Protein AF-A0AAV4BQW5-F1 (afdb_monomer)

Nearest PDB structures (foldseek):
  6ncv-assembly1_A  TM=3.798E-01  e=2.322E+00  Homo sapiens
  3ihu-assembly2_B  TM=2.051E-01  e=9.945E+00  Cupriavidus pinatubonensis JMP134

pLDDT: mean 90.18, std 13.78, range [42.16, 98.38]

Foldseek 3Di:
DDDPPDDDPPPPDQQQCLDLQQQLLVLLLQQLQWLRLVLLLVLLVPDPVNLVVLLVVQDPDDRGSPDDSVSSSSSSSVSSVVSSVVCVVPDSVVVLVSNLVSCVVSVNNQLSVVSVVCRVVSHGHDNVSRD

Sequence (131 aa):
MADEATPRPTTRREPEVLSDASLTILANGVGRQDLKGLELAMFLNIPTTTIVNCINEVTHKFLTTEGTENERASVALKCVLLWKNMTKDTKTRERVKSLEKALREIGKPDIADSFMERHQNNMELSGEMFL

Solvent-accessible surface area (backbone atoms only — not comparable to full-atom values): 7353 Å² total; per-residue (Å²): 139,81,84,80,80,73,81,76,81,85,68,83,72,76,57,37,46,73,32,72,68,16,42,45,45,50,18,43,54,39,3,47,48,55,60,43,20,58,50,33,33,51,59,63,67,49,53,68,72,58,53,52,50,41,42,59,76,70,37,99,63,83,93,52,69,89,48,58,48,65,55,35,14,51,30,14,32,51,42,52,56,47,50,53,61,76,42,67,88,50,56,68,71,56,55,53,50,45,51,36,50,20,32,37,75,66,73,32,52,69,48,25,51,52,50,49,51,28,47,76,68,61,29,60,59,58,72,76,70,65,113

InterPro domains:
  IPR011029 Death-like domain superfamily [G3DSA:1.10.533.10] (8-128)

Secondary structure (DSSP, 8-state):
-----PPP----PPPGGGSHHHHHHHHHHHHTSTTHHHHHHHHTT--HHHHHHHHHHH-SS---TTS-HHHHHHHHHHHHHHHHHHTTTS-HHHHHHHHHHHHHHTT-HHHHHHHHHHHHTT----GGGG-

Organism: NCBI:txid259542

Mean predicted aligned error: 6.17 Å

Radius of gyration: 16.93 Å; Cα contacts (8 Å, |Δi|>4): 151; chains: 1; bounding box: 28×28×68 Å

Structure (mmCIF, N/CA/C/O backbone):
data_AF-A0AAV4BQW5-F1
#
_entry.id   AF-A0AAV4BQW5-F1
#
loop_
_atom_site.group_PDB
_atom_site.id
_atom_site.type_symbol
_atom_site.label_atom_id
_atom_site.label_alt_id
_atom_site.label_comp_id
_atom_site.label_asym_id
_atom_site.label_entity_id
_atom_site.label_seq_id
_atom_site.pdbx_PDB_ins_code
_atom_site.Cartn_x
_atom_site.Cartn_y
_atom_site.Cartn_z
_atom_site.occupancy
_atom_site.B_iso_or_equiv
_atom_site.auth_seq_id
_atom_site.auth_comp_id
_atom_site.auth_asym_id
_atom_site.auth_atom_id
_atom_site.pdbx_PDB_model_num
ATOM 1 N N . MET A 1 1 ? -14.911 0.727 51.633 1.00 42.16 1 MET A N 1
ATOM 2 C CA . MET A 1 1 ? -14.511 0.035 50.393 1.00 42.16 1 MET A CA 1
ATOM 3 C C . MET A 1 1 ? -14.829 0.992 49.263 1.00 42.16 1 MET A C 1
ATOM 5 O O . MET A 1 1 ? -15.995 1.142 48.931 1.00 42.16 1 MET A O 1
ATOM 9 N N . ALA A 1 2 ? -13.836 1.776 48.846 1.00 42.88 2 ALA A N 1
ATOM 10 C CA . ALA A 1 2 ? -13.993 2.777 47.798 1.00 42.88 2 ALA A CA 1
ATOM 11 C C . ALA A 1 2 ? -13.601 2.130 46.470 1.00 42.88 2 ALA A C 1
ATOM 13 O O . ALA A 1 2 ? -12.536 1.529 46.367 1.00 42.88 2 ALA A O 1
ATOM 14 N N . ASP A 1 3 ? -14.526 2.205 45.525 1.00 47.06 3 ASP A N 1
ATOM 15 C CA . ASP A 1 3 ? -14.435 1.687 44.169 1.00 47.06 3 ASP A CA 1
ATOM 16 C C . ASP A 1 3 ? -13.415 2.534 43.389 1.00 47.06 3 ASP A C 1
ATOM 18 O O . ASP A 1 3 ? -13.650 3.710 43.096 1.00 47.06 3 ASP A O 1
ATOM 22 N N . GLU A 1 4 ? -12.230 1.975 43.140 1.00 45.84 4 GLU A N 1
ATOM 23 C CA . GLU A 1 4 ? -11.181 2.610 42.341 1.00 45.84 4 GLU A CA 1
ATOM 24 C C . GLU A 1 4 ? -11.545 2.468 40.858 1.00 45.84 4 GLU A C 1
ATOM 26 O O . GLU A 1 4 ? -11.144 1.534 40.161 1.00 45.84 4 GLU A O 1
ATOM 31 N N . ALA A 1 5 ? -12.340 3.415 40.360 1.00 53.72 5 ALA A N 1
ATOM 32 C CA . ALA A 1 5 ? -12.593 3.570 38.936 1.00 53.72 5 ALA A CA 1
ATOM 33 C C . ALA A 1 5 ? -11.291 3.978 38.225 1.00 53.72 5 ALA A C 1
ATOM 35 O O . ALA A 1 5 ? -10.959 5.158 38.109 1.00 53.72 5 ALA A O 1
ATOM 36 N N . THR A 1 6 ? -10.533 2.992 37.746 1.00 59.56 6 THR A N 1
ATOM 37 C CA . THR A 1 6 ? -9.345 3.231 36.924 1.00 59.56 6 THR A CA 1
ATOM 38 C C . THR A 1 6 ? -9.772 3.900 35.606 1.00 59.56 6 THR A C 1
ATOM 40 O O . THR A 1 6 ? -10.617 3.345 34.891 1.00 59.56 6 THR A O 1
ATOM 43 N N . PRO A 1 7 ? -9.214 5.064 35.222 1.00 50.97 7 PRO A N 1
ATOM 44 C CA . PRO A 1 7 ? -9.517 5.676 33.934 1.00 50.97 7 PRO A CA 1
ATOM 45 C C . PRO A 1 7 ? -8.967 4.780 32.819 1.00 50.97 7 PRO A C 1
ATOM 47 O O . PRO A 1 7 ? -7.763 4.535 32.751 1.00 50.97 7 PRO A O 1
ATOM 50 N N . ARG A 1 8 ? -9.827 4.277 31.924 1.00 51.72 8 ARG A N 1
ATOM 51 C CA . ARG A 1 8 ? -9.356 3.589 30.711 1.00 51.72 8 ARG A CA 1
ATOM 52 C C . ARG A 1 8 ? -8.686 4.629 29.808 1.00 51.72 8 ARG A C 1
ATOM 54 O O . ARG A 1 8 ? -9.354 5.602 29.455 1.00 51.72 8 ARG A O 1
ATOM 61 N N . PRO A 1 9 ? -7.425 4.451 29.384 1.00 45.16 9 PRO A N 1
ATOM 62 C CA . PRO A 1 9 ? -6.830 5.348 28.407 1.00 45.16 9 PRO A CA 1
ATOM 63 C C . PRO A 1 9 ? -7.548 5.151 27.065 1.00 45.16 9 PRO A C 1
ATOM 65 O O . PRO A 1 9 ? -7.417 4.120 26.411 1.00 45.16 9 PRO A O 1
ATOM 68 N N . THR A 1 10 ? -8.350 6.132 26.651 1.00 49.75 10 THR A N 1
ATOM 69 C CA . THR A 1 10 ? -9.052 6.145 25.357 1.00 49.75 10 THR A CA 1
ATOM 70 C C . THR A 1 10 ? -8.175 6.707 24.241 1.00 49.75 10 THR A C 1
ATOM 72 O O . THR A 1 10 ? -8.626 7.519 23.436 1.00 49.75 10 THR A O 1
ATOM 75 N N . THR A 1 11 ? -6.918 6.279 24.155 1.00 50.56 11 THR A N 1
ATOM 76 C CA . THR A 1 11 ? -6.136 6.438 22.929 1.00 50.56 11 THR A CA 1
ATOM 77 C C . THR A 1 11 ? -6.323 5.158 22.127 1.00 50.56 11 THR A C 1
ATOM 79 O O . THR A 1 11 ? -5.784 4.106 22.459 1.00 50.56 11 THR A O 1
ATOM 82 N N . ARG A 1 12 ? -7.169 5.203 21.090 1.00 57.69 12 ARG A N 1
ATOM 83 C CA . ARG A 1 12 ? -7.256 4.100 20.124 1.00 57.69 12 ARG A CA 1
ATOM 84 C C . ARG A 1 12 ? -5.892 3.988 19.446 1.00 57.69 12 ARG A C 1
ATOM 86 O O . ARG A 1 12 ? -5.609 4.747 18.526 1.00 57.69 12 ARG A O 1
ATOM 93 N N . ARG A 1 13 ? -5.039 3.100 19.958 1.00 74.81 13 ARG A N 1
ATOM 94 C CA . ARG A 1 13 ? -3.733 2.791 19.373 1.00 74.81 13 ARG A CA 1
ATOM 95 C C . ARG A 1 13 ? -3.967 2.349 17.927 1.00 74.81 13 ARG A C 1
ATOM 97 O O . ARG A 1 13 ? -4.867 1.546 17.672 1.00 74.81 13 ARG A O 1
ATOM 104 N N . GLU A 1 14 ? -3.232 2.937 16.985 1.00 84.06 14 GLU A N 1
ATOM 105 C CA . GLU A 1 14 ? -3.248 2.467 15.599 1.00 84.06 14 GLU A CA 1
ATOM 106 C C . GLU A 1 14 ? -2.816 0.988 15.591 1.00 84.06 14 GLU A C 1
ATOM 108 O O . GLU A 1 14 ? -1.900 0.641 16.337 1.00 84.06 14 GLU A O 1
ATOM 113 N N . PRO A 1 15 ? -3.478 0.098 14.827 1.00 91.38 15 PRO A N 1
ATOM 114 C CA . PRO A 1 15 ? -3.037 -1.285 14.723 1.00 91.38 15 PRO A CA 1
ATOM 115 C C . PRO A 1 15 ? -1.616 -1.359 14.179 1.00 91.38 15 PRO A C 1
ATOM 117 O O . PRO A 1 15 ? -1.297 -0.654 13.222 1.00 91.38 15 PRO A O 1
ATOM 120 N N . GLU A 1 16 ? -0.819 -2.284 14.705 1.00 94.88 16 GLU A N 1
ATOM 121 C CA . GLU A 1 16 ? 0.573 -2.487 14.277 1.00 94.88 16 GLU A CA 1
ATOM 122 C C . GLU A 1 16 ? 0.691 -2.745 12.764 1.00 94.88 16 GLU A C 1
ATOM 124 O O . GLU A 1 16 ? 1.592 -2.234 12.109 1.00 94.88 16 GLU A O 1
ATOM 129 N N . VAL A 1 17 ? -0.283 -3.430 12.154 1.00 96.00 17 VAL A N 1
ATOM 130 C CA . VAL A 1 17 ? -0.329 -3.659 10.695 1.00 96.00 17 VAL A CA 1
ATOM 131 C C . VAL A 1 17 ? -0.520 -2.391 9.850 1.00 96.00 17 VAL A C 1
ATOM 133 O O . VAL A 1 17 ? -0.292 -2.419 8.643 1.00 96.00 17 VAL A O 1
ATOM 136 N N . LEU A 1 18 ? -0.962 -1.286 10.459 1.00 96.50 18 LEU A N 1
ATOM 137 C CA . LEU A 1 18 ? -1.092 0.025 9.816 1.00 96.50 18 LEU A CA 1
ATOM 138 C C . LEU A 1 18 ? 0.052 0.977 10.205 1.00 96.50 18 LEU A C 1
ATOM 140 O O . LEU A 1 18 ? 0.027 2.137 9.784 1.00 96.50 18 LEU A O 1
ATOM 144 N N . SER A 1 19 ? 1.047 0.514 10.974 1.00 96.38 19 SER A N 1
ATOM 145 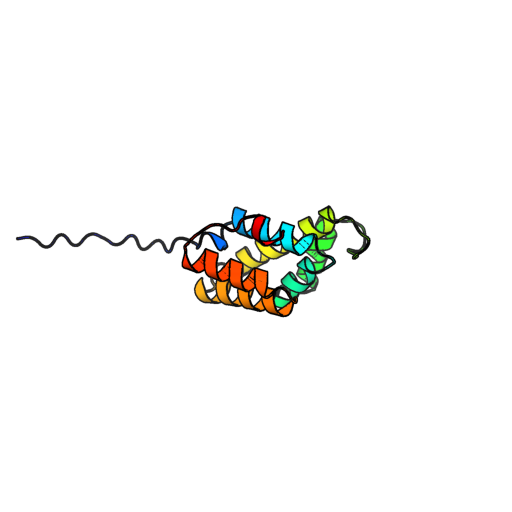C CA . SER A 1 19 ? 2.262 1.282 11.258 1.00 96.38 19 SER A CA 1
ATOM 146 C C . SER A 1 19 ? 3.008 1.608 9.959 1.00 96.38 19 SER A C 1
ATOM 148 O O . SER A 1 19 ? 2.880 0.908 8.950 1.00 96.38 19 SER A O 1
ATOM 150 N N . ASP A 1 20 ? 3.795 2.686 9.961 1.00 96.75 20 ASP A N 1
ATOM 151 C CA . ASP A 1 20 ? 4.584 3.063 8.779 1.00 96.75 20 ASP A CA 1
ATOM 152 C C . ASP A 1 20 ? 5.584 1.959 8.407 1.00 96.75 20 ASP A C 1
ATOM 154 O O . ASP A 1 20 ? 5.802 1.702 7.223 1.00 96.75 20 ASP A O 1
ATOM 158 N N . ALA A 1 21 ? 6.133 1.257 9.404 1.00 96.62 21 ALA A N 1
ATOM 159 C CA . ALA A 1 21 ? 7.016 0.112 9.204 1.00 96.62 21 ALA A CA 1
ATOM 160 C C . ALA A 1 21 ? 6.286 -1.042 8.496 1.00 96.62 21 ALA A C 1
ATOM 162 O O . ALA A 1 21 ? 6.733 -1.495 7.440 1.00 96.62 21 ALA A O 1
ATOM 163 N N . SER A 1 22 ? 5.121 -1.449 9.007 1.00 97.38 22 SER A N 1
ATOM 164 C CA . SER A 1 22 ? 4.285 -2.489 8.398 1.00 97.38 22 SER A CA 1
ATOM 165 C C . SER A 1 22 ? 3.892 -2.152 6.962 1.00 97.38 22 SER A C 1
ATOM 167 O O . SER A 1 22 ? 4.067 -2.964 6.052 1.00 97.38 22 SER A O 1
ATOM 169 N N . LEU A 1 23 ? 3.404 -0.934 6.724 1.00 97.69 23 LEU A N 1
ATOM 170 C CA . LEU A 1 23 ? 3.004 -0.500 5.387 1.00 97.69 23 LEU A CA 1
ATOM 171 C C . LEU A 1 23 ? 4.193 -0.378 4.429 1.00 97.69 23 LEU A C 1
ATOM 173 O O . LEU A 1 23 ? 4.035 -0.628 3.234 1.00 97.69 23 LEU A O 1
ATOM 177 N N . THR A 1 24 ? 5.384 -0.066 4.943 1.00 97.25 24 THR A N 1
ATOM 178 C CA . THR A 1 24 ? 6.619 -0.082 4.151 1.00 97.25 24 THR A CA 1
ATOM 179 C C . THR A 1 24 ? 6.980 -1.492 3.704 1.00 97.25 24 THR A C 1
ATOM 181 O O . THR A 1 24 ? 7.312 -1.708 2.537 1.00 97.25 24 THR A O 1
ATOM 184 N N . ILE A 1 25 ? 6.871 -2.469 4.604 1.00 97.12 25 ILE A N 1
ATOM 185 C CA . ILE A 1 25 ? 7.100 -3.884 4.293 1.00 97.12 25 ILE A CA 1
ATOM 186 C C . ILE A 1 25 ? 6.094 -4.366 3.243 1.00 97.12 25 ILE A C 1
ATOM 188 O O . ILE A 1 25 ? 6.500 -4.943 2.234 1.00 97.12 25 ILE A O 1
ATOM 192 N N . LEU A 1 26 ? 4.807 -4.054 3.429 1.00 97.19 26 LEU A N 1
ATOM 193 C CA . LEU A 1 26 ? 3.748 -4.399 2.481 1.00 97.19 26 LEU A CA 1
ATOM 194 C C . LEU A 1 26 ? 4.004 -3.811 1.092 1.00 97.19 26 LEU A C 1
ATOM 196 O O . LEU A 1 26 ? 3.956 -4.525 0.091 1.00 97.19 26 LEU A O 1
ATOM 200 N N . ALA A 1 27 ? 4.289 -2.512 1.028 1.00 96.56 27 ALA A N 1
ATOM 201 C CA . ALA A 1 27 ? 4.516 -1.822 -0.229 1.00 96.56 27 ALA A CA 1
ATOM 202 C C . ALA A 1 27 ? 5.750 -2.348 -0.969 1.00 96.56 27 ALA A C 1
ATOM 204 O O . ALA A 1 27 ? 5.702 -2.515 -2.185 1.00 96.56 27 ALA A O 1
ATOM 205 N N . ASN A 1 28 ? 6.829 -2.663 -0.250 1.00 95.81 28 ASN A N 1
ATOM 206 C CA . ASN A 1 28 ? 8.016 -3.270 -0.843 1.00 95.81 28 ASN A CA 1
ATOM 207 C C . ASN A 1 28 ? 7.736 -4.686 -1.360 1.00 95.81 28 ASN A C 1
ATOM 209 O O . ASN A 1 28 ? 8.131 -5.014 -2.476 1.00 95.81 28 ASN A O 1
ATOM 213 N N . GLY A 1 29 ? 7.045 -5.514 -0.574 1.00 94.94 29 GLY A N 1
ATOM 214 C CA . GLY A 1 29 ? 6.733 -6.892 -0.946 1.00 94.94 29 GLY A CA 1
ATOM 215 C C . GLY A 1 29 ? 5.806 -6.987 -2.159 1.00 94.94 29 GLY A C 1
ATOM 216 O O . GLY A 1 29 ? 6.083 -7.738 -3.094 1.00 94.94 29 GLY A O 1
ATOM 217 N N . VAL A 1 30 ? 4.736 -6.186 -2.187 1.00 95.69 30 VAL A N 1
ATOM 218 C CA . VAL A 1 30 ? 3.790 -6.138 -3.315 1.00 95.69 30 VAL A CA 1
ATOM 219 C C . VAL A 1 30 ? 4.382 -5.388 -4.509 1.00 95.69 30 VAL A C 1
ATOM 221 O O . VAL A 1 30 ? 4.253 -5.834 -5.644 1.00 95.69 30 VAL A O 1
ATOM 224 N N . GLY A 1 31 ? 5.038 -4.251 -4.276 1.00 93.88 31 GLY A N 1
ATOM 225 C CA . GLY A 1 31 ? 5.514 -3.356 -5.331 1.00 93.88 31 GLY A CA 1
ATOM 226 C C . GLY A 1 31 ? 6.650 -3.924 -6.178 1.0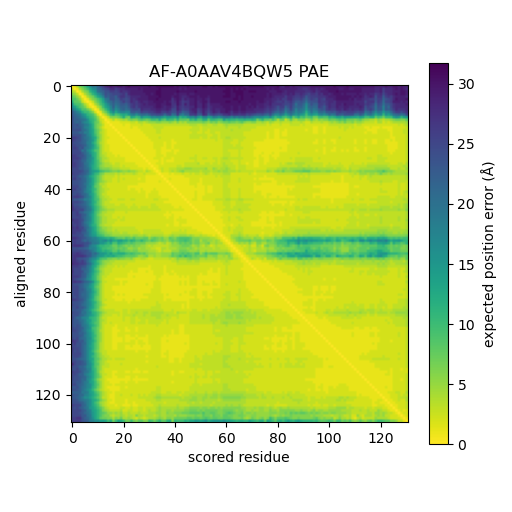0 93.88 31 GLY A C 1
ATOM 227 O O . GLY A 1 31 ? 6.831 -3.486 -7.309 1.00 93.88 31 GLY A O 1
ATOM 228 N N . ARG A 1 32 ? 7.389 -4.923 -5.685 1.00 92.81 32 ARG A N 1
ATOM 229 C CA . ARG A 1 32 ? 8.406 -5.623 -6.488 1.00 92.81 32 ARG A CA 1
ATOM 230 C C . ARG A 1 32 ? 7.800 -6.593 -7.506 1.00 92.81 32 ARG A C 1
ATOM 232 O O . ARG A 1 32 ? 8.439 -6.884 -8.512 1.00 92.81 32 ARG A O 1
ATOM 239 N N . GLN A 1 33 ? 6.561 -7.034 -7.296 1.00 91.19 33 GLN A N 1
ATOM 240 C CA . GLN A 1 33 ? 5.887 -8.031 -8.127 1.00 91.19 33 GLN A CA 1
ATOM 241 C C . GLN A 1 33 ? 5.114 -7.347 -9.260 1.00 91.19 33 GLN A C 1
ATOM 243 O O . GLN A 1 33 ? 3.986 -6.894 -9.059 1.00 91.19 33 GLN A O 1
ATOM 248 N N . ASP A 1 34 ? 5.721 -7.257 -10.446 1.00 90.50 34 ASP A N 1
ATOM 249 C CA . ASP A 1 34 ? 5.141 -6.583 -11.617 1.00 90.50 34 ASP A CA 1
ATOM 250 C C . ASP A 1 34 ? 4.555 -5.204 -11.248 1.00 90.50 34 ASP A C 1
ATOM 252 O O . ASP A 1 34 ? 5.182 -4.435 -10.521 1.00 90.50 34 ASP A O 1
ATOM 256 N N . LEU A 1 35 ? 3.343 -4.878 -11.709 1.00 93.19 35 LEU A N 1
ATOM 257 C CA . LEU A 1 35 ? 2.634 -3.634 -11.390 1.00 93.19 35 LEU A CA 1
ATOM 258 C C . LEU A 1 35 ? 1.648 -3.781 -10.219 1.00 93.19 35 LEU A C 1
ATOM 260 O O . LEU A 1 35 ? 0.773 -2.931 -10.043 1.00 93.19 35 LEU A O 1
ATOM 264 N N . LYS A 1 36 ? 1.788 -4.811 -9.374 1.00 95.06 36 LYS A N 1
ATOM 265 C CA . LYS A 1 36 ? 0.829 -5.083 -8.288 1.00 95.06 36 LYS A CA 1
ATOM 266 C C . LYS A 1 36 ? 0.721 -3.949 -7.274 1.00 95.06 36 LYS A C 1
ATOM 268 O O . LYS A 1 36 ? -0.351 -3.733 -6.718 1.00 95.06 36 LYS A O 1
ATOM 273 N N . GLY A 1 37 ? 1.788 -3.173 -7.078 1.00 95.25 37 GLY A N 1
ATOM 274 C CA . GLY A 1 37 ? 1.746 -1.959 -6.258 1.00 95.25 37 GLY A CA 1
ATOM 275 C C . GLY A 1 37 ? 0.820 -0.867 -6.815 1.00 95.25 37 GLY A C 1
ATOM 276 O O . GLY A 1 37 ? 0.144 -0.188 -6.043 1.00 95.25 37 GLY A O 1
ATOM 277 N N . LEU A 1 38 ? 0.741 -0.725 -8.144 1.00 95.25 38 LEU A N 1
ATOM 278 C CA . LEU A 1 38 ? -0.197 0.196 -8.796 1.00 95.25 38 LEU A CA 1
ATOM 279 C C . LEU A 1 38 ? -1.627 -0.333 -8.741 1.00 95.25 38 LEU A C 1
ATOM 281 O O . LEU A 1 38 ? -2.542 0.422 -8.420 1.00 95.25 38 LEU A O 1
ATOM 285 N N . GLU A 1 39 ? -1.823 -1.623 -9.025 1.00 97.00 39 GLU A N 1
ATOM 286 C CA . GLU A 1 39 ? -3.144 -2.247 -8.906 1.00 97.00 39 GLU A CA 1
ATOM 287 C C . GLU A 1 39 ? -3.685 -2.083 -7.478 1.00 97.00 39 GLU A C 1
ATOM 289 O O . GLU A 1 39 ? -4.836 -1.690 -7.293 1.00 97.00 39 GLU A O 1
ATOM 294 N N . LEU A 1 40 ? -2.830 -2.275 -6.465 1.00 97.94 40 LEU A N 1
ATOM 295 C CA . LEU A 1 40 ? -3.181 -2.060 -5.063 1.00 97.94 40 LEU A CA 1
ATOM 296 C C . LEU A 1 40 ? -3.660 -0.624 -4.831 1.00 97.94 40 LEU A C 1
ATOM 298 O O . LEU A 1 40 ? -4.722 -0.419 -4.249 1.00 97.94 40 LEU A O 1
ATOM 302 N N . ALA A 1 41 ? -2.917 0.371 -5.322 1.00 97.38 41 ALA A N 1
ATOM 303 C CA . ALA A 1 41 ? -3.294 1.779 -5.219 1.00 97.38 41 ALA A CA 1
ATOM 304 C C . ALA A 1 41 ? -4.674 2.066 -5.842 1.00 97.38 41 ALA A C 1
ATOM 306 O O . ALA A 1 41 ? -5.475 2.799 -5.258 1.00 97.38 41 ALA A O 1
ATOM 307 N N . MET A 1 42 ? -4.980 1.452 -6.989 1.00 97.25 42 MET A N 1
ATOM 308 C CA . MET A 1 42 ? -6.284 1.583 -7.646 1.00 97.25 42 MET A CA 1
ATOM 309 C C . MET A 1 42 ? -7.413 0.970 -6.808 1.00 97.25 42 MET A C 1
ATOM 311 O O . MET A 1 42 ? -8.436 1.620 -6.598 1.00 97.25 42 MET A O 1
ATOM 315 N N . PHE A 1 43 ? -7.227 -0.239 -6.268 1.00 98.19 43 PHE A N 1
ATOM 316 C CA . PHE A 1 43 ? -8.231 -0.890 -5.412 1.00 98.19 43 PHE A CA 1
ATOM 317 C C . PHE A 1 43 ? -8.399 -0.223 -4.041 1.00 98.19 43 PHE A C 1
ATOM 319 O O . PHE A 1 43 ? -9.464 -0.317 -3.429 1.00 98.19 43 PHE A O 1
ATOM 326 N N . LEU A 1 44 ? -7.386 0.512 -3.579 1.00 97.81 44 LEU A N 1
ATOM 327 C CA . LEU A 1 44 ? -7.469 1.394 -2.415 1.00 97.81 44 LEU A CA 1
ATOM 328 C C . LEU A 1 44 ? -8.194 2.720 -2.705 1.00 97.81 44 LEU A C 1
ATOM 330 O O . LEU A 1 44 ? -8.261 3.584 -1.830 1.00 97.81 44 LEU A O 1
ATOM 334 N N . ASN A 1 45 ? -8.772 2.869 -3.903 1.00 96.69 45 ASN A N 1
ATOM 335 C CA . ASN A 1 45 ? -9.485 4.057 -4.370 1.00 96.69 45 ASN A CA 1
ATOM 336 C C . ASN A 1 45 ? -8.630 5.333 -4.338 1.00 96.69 45 ASN A C 1
ATOM 338 O O . ASN A 1 45 ? -9.146 6.429 -4.106 1.00 96.69 45 ASN A O 1
ATOM 342 N N . ILE A 1 46 ? -7.321 5.214 -4.579 1.00 97.81 46 ILE A N 1
ATOM 343 C CA . ILE A 1 46 ? -6.479 6.388 -4.809 1.00 97.81 46 ILE A CA 1
ATOM 344 C C . ILE A 1 46 ? -6.800 6.928 -6.214 1.00 97.81 46 ILE A C 1
ATOM 346 O O . ILE A 1 46 ? -6.755 6.160 -7.179 1.00 97.81 46 ILE A O 1
ATOM 350 N N . PRO A 1 47 ? -7.118 8.228 -6.374 1.00 97.19 47 PRO A N 1
ATOM 351 C CA . PRO A 1 47 ? -7.421 8.797 -7.683 1.00 97.19 47 PRO A CA 1
ATOM 352 C C . PRO A 1 47 ? -6.285 8.573 -8.685 1.00 97.19 47 PRO A C 1
ATOM 354 O O . PRO A 1 47 ? -5.113 8.753 -8.358 1.00 97.19 47 PRO A O 1
ATOM 357 N N . THR A 1 48 ? -6.617 8.246 -9.936 1.00 94.94 48 THR A N 1
ATOM 358 C CA . THR A 1 48 ? -5.615 7.970 -10.980 1.00 94.94 48 THR A CA 1
ATOM 359 C C . THR A 1 48 ? -4.635 9.127 -11.173 1.00 94.94 48 THR A C 1
ATOM 361 O O . THR A 1 48 ? -3.439 8.898 -11.315 1.00 94.94 48 THR A O 1
ATOM 364 N N . THR A 1 49 ? -5.111 10.373 -11.118 1.00 96.00 49 THR A N 1
ATOM 365 C CA . THR A 1 49 ? -4.256 11.570 -11.202 1.00 96.00 49 THR A CA 1
ATOM 366 C C . THR A 1 49 ? -3.235 11.627 -10.067 1.00 96.00 49 THR A C 1
ATOM 368 O O . THR A 1 49 ? -2.077 11.973 -10.286 1.00 96.00 49 THR A O 1
ATOM 371 N N . THR A 1 50 ? -3.634 11.225 -8.863 1.00 96.81 50 THR A N 1
ATOM 372 C CA . THR A 1 50 ? -2.754 11.117 -7.700 1.00 96.81 50 THR A CA 1
ATOM 373 C C . THR A 1 50 ? -1.721 10.005 -7.876 1.00 96.81 50 THR A C 1
ATOM 375 O O . THR A 1 50 ? -0.547 10.229 -7.597 1.00 96.81 50 THR A O 1
ATOM 378 N N . ILE A 1 51 ? -2.121 8.840 -8.398 1.00 96.12 51 ILE A N 1
ATOM 379 C CA . ILE A 1 51 ? -1.194 7.737 -8.704 1.00 96.12 51 ILE A CA 1
ATOM 380 C C . ILE A 1 51 ? -0.148 8.185 -9.736 1.00 96.12 51 ILE A C 1
ATOM 382 O O . ILE A 1 51 ? 1.044 7.956 -9.543 1.00 96.12 51 ILE A O 1
ATOM 386 N N . VAL A 1 52 ? -0.569 8.879 -10.798 1.00 94.81 52 VAL A N 1
ATOM 387 C CA . VAL A 1 52 ? 0.339 9.432 -11.819 1.00 94.81 52 VAL A CA 1
ATOM 388 C C . VAL A 1 52 ? 1.332 10.423 -11.207 1.00 94.81 52 VAL A C 1
ATOM 390 O O . VAL A 1 52 ? 2.516 10.374 -11.532 1.00 94.81 52 VAL A O 1
ATOM 393 N N . ASN A 1 53 ? 0.897 11.273 -10.275 1.00 95.06 53 ASN A N 1
ATOM 394 C CA . ASN A 1 53 ? 1.810 12.167 -9.562 1.00 95.06 53 ASN A CA 1
ATOM 395 C C . ASN A 1 53 ? 2.832 11.387 -8.720 1.00 95.06 53 ASN A C 1
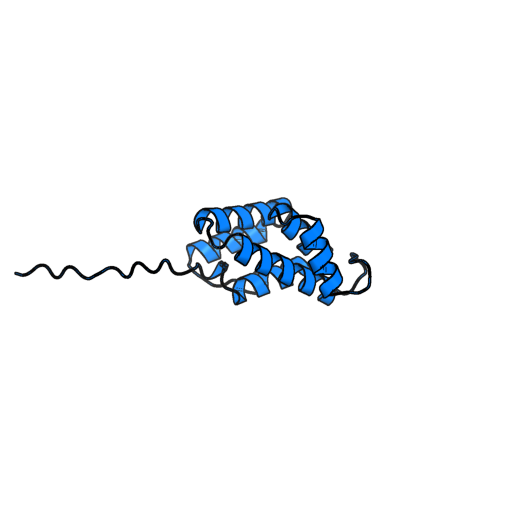ATOM 397 O O . ASN A 1 53 ? 4.018 11.698 -8.780 1.00 95.06 53 ASN A O 1
ATOM 401 N N . CYS A 1 54 ? 2.413 10.328 -8.014 1.00 95.50 54 CYS A N 1
ATOM 402 C CA . CYS A 1 54 ? 3.346 9.458 -7.290 1.00 95.50 54 CYS A CA 1
ATOM 403 C C . CYS A 1 54 ? 4.384 8.810 -8.221 1.00 95.50 54 CYS A C 1
ATOM 405 O O . CYS A 1 54 ? 5.544 8.692 -7.831 1.00 95.50 54 CYS A O 1
ATOM 407 N N . ILE A 1 55 ? 3.993 8.416 -9.440 1.00 95.06 55 ILE A N 1
ATOM 408 C CA . ILE A 1 55 ? 4.916 7.880 -10.454 1.00 95.06 55 ILE A CA 1
ATOM 409 C C . ILE A 1 55 ? 5.936 8.946 -10.867 1.00 95.06 55 ILE A C 1
ATOM 411 O O . ILE A 1 55 ? 7.139 8.694 -10.802 1.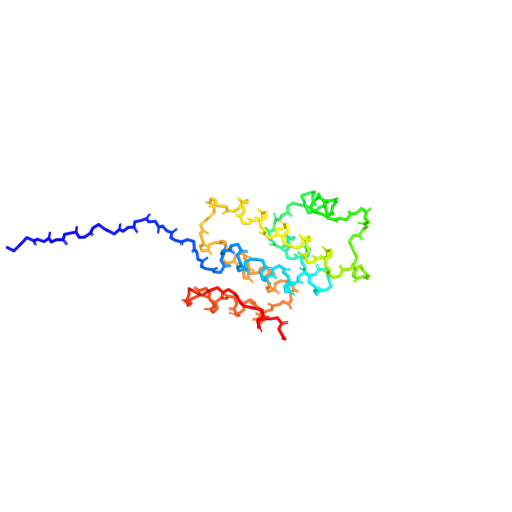00 95.06 55 ILE A O 1
ATOM 415 N N . ASN A 1 56 ? 5.466 10.144 -11.223 1.00 94.19 56 ASN A N 1
ATOM 416 C CA . ASN A 1 56 ? 6.312 11.245 -11.697 1.00 94.19 56 ASN A CA 1
ATOM 417 C C . ASN A 1 56 ? 7.307 11.750 -10.636 1.00 94.19 56 ASN A C 1
ATOM 419 O O . ASN A 1 56 ? 8.348 12.305 -10.979 1.00 94.19 56 ASN A O 1
ATOM 423 N N . GLU A 1 57 ? 6.997 11.571 -9.350 1.00 93.81 57 GLU A N 1
ATOM 424 C CA . GLU A 1 57 ? 7.904 11.891 -8.242 1.00 93.81 57 GLU A CA 1
ATOM 425 C C . GLU A 1 57 ? 9.031 10.864 -8.052 1.00 93.81 57 GLU A C 1
ATOM 427 O O . GLU A 1 57 ? 10.026 11.172 -7.399 1.00 93.81 57 GLU A O 1
ATOM 432 N N . VAL A 1 58 ? 8.867 9.640 -8.558 1.00 92.81 58 V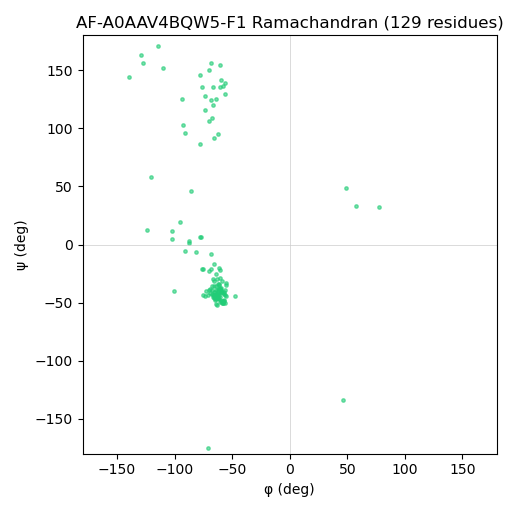AL A N 1
ATOM 433 C CA . VAL A 1 58 ? 9.850 8.553 -8.404 1.00 92.81 58 VAL A CA 1
ATOM 434 C C . VAL A 1 58 ? 10.692 8.391 -9.658 1.00 92.81 58 VAL A C 1
ATOM 436 O O . VAL A 1 58 ? 11.893 8.151 -9.564 1.00 92.81 58 VAL A O 1
ATOM 439 N N . THR A 1 59 ? 10.074 8.504 -10.831 1.00 88.69 59 THR A N 1
ATOM 440 C CA . THR A 1 59 ? 10.743 8.262 -12.103 1.00 88.69 59 THR A CA 1
ATOM 441 C C . THR A 1 59 ? 10.315 9.276 -13.155 1.00 88.69 59 THR A C 1
ATOM 443 O O . THR A 1 59 ? 9.167 9.709 -13.218 1.00 88.69 59 THR A O 1
ATOM 446 N N . HIS A 1 60 ? 11.266 9.652 -14.009 1.00 82.31 60 HIS A N 1
ATOM 447 C CA . HIS A 1 60 ? 11.027 10.509 -15.173 1.00 82.31 60 HIS A CA 1
ATOM 448 C C . HIS A 1 60 ? 10.617 9.702 -16.419 1.00 82.31 60 HIS A C 1
ATOM 450 O O . HIS A 1 60 ? 10.476 10.267 -17.504 1.00 82.31 60 HIS A O 1
ATOM 456 N N . LYS A 1 61 ? 10.471 8.377 -16.284 1.00 79.19 61 LYS A N 1
ATOM 457 C CA . LYS A 1 61 ? 10.044 7.446 -17.336 1.00 79.19 61 LYS A CA 1
ATOM 458 C C . LYS A 1 61 ? 8.683 6.837 -16.988 1.00 79.19 61 LYS A C 1
ATOM 460 O O . LYS A 1 61 ? 8.181 6.990 -15.881 1.00 79.19 61 LYS A O 1
ATOM 465 N N . PHE A 1 62 ? 8.083 6.116 -17.932 1.00 80.00 62 PHE A N 1
ATOM 466 C CA . PHE A 1 62 ? 6.877 5.337 -17.652 1.00 80.00 62 PHE A CA 1
ATOM 467 C C . PHE A 1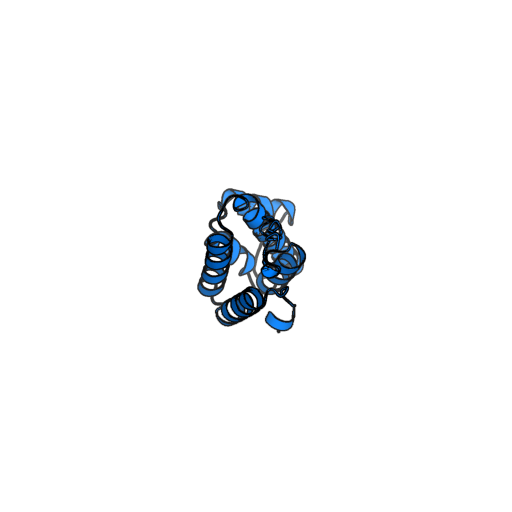 62 ? 7.184 4.188 -16.686 1.00 80.00 62 PHE A C 1
ATOM 469 O O . PHE A 1 62 ? 8.169 3.469 -16.873 1.00 80.00 62 PHE A O 1
ATOM 476 N N . LEU A 1 63 ? 6.317 3.982 -15.690 1.00 85.69 63 LEU A N 1
ATOM 477 C CA . LEU A 1 63 ? 6.392 2.802 -14.833 1.00 85.69 63 LEU A CA 1
ATOM 478 C C . LEU A 1 63 ? 5.895 1.585 -15.620 1.00 85.69 63 LEU A C 1
ATOM 480 O O . LEU A 1 63 ? 4.734 1.530 -16.021 1.00 85.69 63 LEU A O 1
ATOM 484 N N . THR A 1 64 ? 6.779 0.621 -15.852 1.00 87.75 64 THR A N 1
ATOM 485 C CA . THR A 1 64 ? 6.492 -0.600 -16.617 1.00 87.75 64 THR A CA 1
ATOM 486 C C . THR A 1 64 ? 6.932 -1.835 -15.837 1.00 87.75 64 THR A C 1
ATOM 488 O O . THR A 1 64 ? 7.714 -1.739 -14.887 1.00 87.75 64 THR A O 1
ATOM 491 N N . THR A 1 65 ? 6.438 -3.008 -16.237 1.00 84.69 65 THR A N 1
ATOM 492 C CA . THR A 1 65 ? 6.864 -4.306 -15.686 1.00 84.69 65 THR A CA 1
ATOM 493 C C . THR A 1 65 ? 8.351 -4.576 -15.927 1.00 84.69 65 THR A C 1
ATOM 495 O O . THR A 1 65 ? 9.015 -5.133 -15.061 1.00 84.69 65 THR A O 1
ATOM 498 N N . GLU A 1 66 ? 8.895 -4.111 -17.054 1.00 79.56 66 GLU A N 1
ATOM 499 C CA . GLU A 1 66 ? 10.315 -4.241 -17.420 1.00 79.56 66 GLU A CA 1
ATOM 500 C C . GLU A 1 66 ? 11.224 -3.185 -16.759 1.00 79.56 66 GLU A C 1
ATOM 502 O O . GLU A 1 66 ? 12.446 -3.238 -16.892 1.00 79.56 66 GLU A O 1
ATOM 507 N N . GLY A 1 67 ? 10.641 -2.209 -16.050 1.00 80.38 67 GLY A N 1
ATOM 508 C CA . GLY A 1 67 ? 11.372 -1.187 -15.298 1.00 80.38 67 GLY A CA 1
ATOM 509 C C . GLY A 1 67 ? 12.071 -1.733 -14.049 1.00 80.38 67 GLY A C 1
ATOM 510 O O . GLY A 1 67 ? 12.059 -2.934 -13.770 1.00 80.38 67 GLY A O 1
ATOM 511 N N . THR A 1 68 ? 12.673 -0.849 -13.246 1.00 89.31 68 THR A N 1
ATOM 512 C CA . THR A 1 68 ? 13.382 -1.299 -12.040 1.00 89.31 68 THR A CA 1
ATOM 513 C C . THR A 1 68 ? 12.403 -1.672 -10.925 1.00 89.31 68 THR A C 1
ATOM 515 O O . THR A 1 68 ? 11.462 -0.934 -10.625 1.00 89.31 68 THR A O 1
ATOM 518 N N . GLU A 1 69 ? 12.643 -2.802 -10.253 1.00 92.31 69 GLU A N 1
ATOM 519 C CA . GLU A 1 69 ? 11.810 -3.222 -9.114 1.00 92.31 69 GLU A CA 1
ATOM 520 C C . GLU A 1 69 ? 11.807 -2.173 -7.993 1.00 92.31 69 GLU A C 1
ATOM 522 O O . GLU A 1 69 ? 10.805 -1.991 -7.303 1.00 92.31 69 GLU A O 1
ATOM 527 N N . ASN A 1 70 ? 12.917 -1.443 -7.844 1.00 92.19 70 ASN A N 1
ATOM 528 C CA . ASN A 1 70 ? 13.060 -0.366 -6.869 1.00 92.19 70 ASN A CA 1
ATOM 529 C C . ASN A 1 70 ? 12.143 0.824 -7.170 1.00 92.19 70 ASN A C 1
ATOM 531 O O . ASN A 1 70 ? 11.546 1.364 -6.238 1.00 92.19 70 ASN A O 1
ATOM 535 N N . GLU A 1 71 ? 11.992 1.232 -8.435 1.00 93.75 71 GLU A N 1
ATOM 536 C CA . GLU A 1 71 ? 11.029 2.277 -8.808 1.00 93.75 71 GLU A CA 1
ATOM 537 C C . GLU A 1 71 ? 9.601 1.811 -8.510 1.00 93.75 71 GLU A C 1
ATOM 539 O O . GLU A 1 71 ? 8.840 2.542 -7.878 1.00 93.75 71 GLU A O 1
ATOM 544 N N . ARG A 1 72 ? 9.247 0.570 -8.875 1.00 95.31 72 ARG A N 1
ATOM 545 C CA . ARG A 1 72 ? 7.902 0.025 -8.622 1.00 95.31 72 ARG A CA 1
ATOM 546 C C . ARG A 1 72 ? 7.579 -0.066 -7.130 1.00 95.31 72 ARG A C 1
ATOM 548 O O . ARG A 1 72 ? 6.507 0.369 -6.708 1.00 95.31 72 ARG A O 1
ATOM 555 N N . ALA A 1 73 ? 8.527 -0.537 -6.322 1.00 95.31 73 ALA A N 1
ATOM 556 C CA . ALA A 1 73 ? 8.411 -0.562 -4.866 1.00 95.31 73 ALA A CA 1
ATOM 557 C C . ALA A 1 73 ? 8.290 0.848 -4.267 1.00 95.31 73 ALA A C 1
ATOM 559 O O . ALA A 1 73 ? 7.452 1.081 -3.398 1.00 95.31 73 ALA A O 1
ATOM 560 N N . SER A 1 74 ? 9.068 1.812 -4.766 1.00 95.88 74 SER A N 1
ATOM 561 C CA . SER A 1 74 ? 9.033 3.199 -4.283 1.00 95.88 74 SER A CA 1
ATOM 562 C C . SER A 1 74 ? 7.710 3.896 -4.613 1.00 95.88 74 SER A C 1
ATOM 564 O O . SER A 1 74 ? 7.167 4.618 -3.773 1.00 95.88 74 SER A O 1
ATOM 566 N N . VAL A 1 75 ? 7.152 3.654 -5.805 1.00 96.31 75 VAL A N 1
ATOM 567 C CA . VAL A 1 75 ? 5.813 4.143 -6.169 1.00 96.31 75 VAL A CA 1
ATOM 568 C C . VAL A 1 75 ? 4.751 3.502 -5.278 1.00 96.31 75 VAL A C 1
ATOM 570 O O . VAL A 1 75 ? 3.927 4.219 -4.712 1.00 96.31 75 VAL A O 1
ATOM 573 N N . ALA A 1 76 ? 4.798 2.178 -5.091 1.00 97.50 76 ALA A N 1
ATOM 574 C CA . ALA A 1 76 ? 3.875 1.472 -4.204 1.00 97.50 76 ALA A CA 1
ATOM 575 C C . ALA A 1 76 ? 3.920 2.043 -2.778 1.00 97.50 76 ALA A C 1
ATOM 577 O O . ALA A 1 76 ? 2.875 2.301 -2.185 1.00 97.50 76 ALA A O 1
ATOM 578 N N . LEU A 1 77 ? 5.121 2.315 -2.256 1.00 97.50 77 LEU A N 1
ATOM 579 C CA . LEU A 1 77 ? 5.320 2.897 -0.929 1.00 97.50 77 LEU A CA 1
ATOM 580 C C .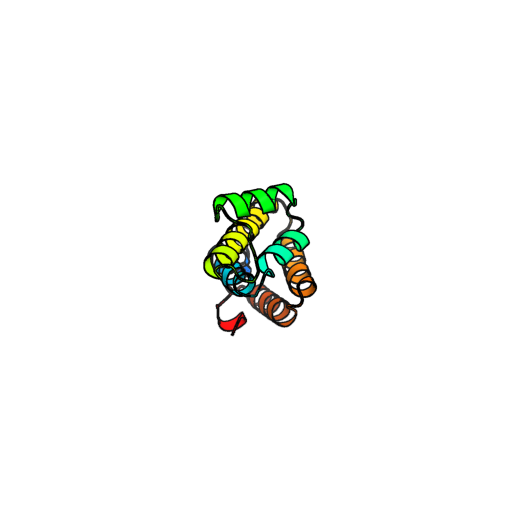 LEU A 1 77 ? 4.665 4.269 -0.808 1.00 97.50 77 LEU A C 1
ATOM 582 O O . LEU A 1 77 ? 3.898 4.503 0.129 1.00 97.50 77 LEU A O 1
ATOM 586 N N . LYS A 1 78 ? 4.911 5.159 -1.777 1.00 97.25 78 LYS A N 1
ATOM 587 C CA . LYS A 1 78 ? 4.262 6.475 -1.819 1.00 97.25 78 LYS A CA 1
ATOM 588 C C . LYS A 1 78 ? 2.743 6.347 -1.832 1.00 97.25 78 LYS A C 1
ATOM 590 O O . LYS A 1 78 ? 2.081 7.009 -1.037 1.00 97.25 78 LYS A O 1
ATOM 595 N N . CYS A 1 79 ? 2.192 5.485 -2.683 1.00 97.88 79 CYS A N 1
ATOM 596 C CA . CYS A 1 79 ? 0.750 5.286 -2.773 1.00 97.88 79 CYS A CA 1
ATOM 597 C C . CYS A 1 79 ? 0.154 4.741 -1.465 1.00 97.88 79 CYS A C 1
ATOM 599 O O . CYS A 1 79 ? -0.848 5.268 -0.988 1.00 97.88 79 CYS A O 1
ATOM 601 N N . VAL A 1 80 ? 0.770 3.731 -0.848 1.00 98.00 80 VAL A N 1
ATOM 602 C CA . VAL A 1 80 ? 0.254 3.114 0.386 1.00 98.00 80 VAL A CA 1
ATOM 603 C C . VAL A 1 80 ? 0.302 4.091 1.568 1.00 98.00 80 VAL A C 1
ATOM 605 O O . VAL A 1 80 ? -0.683 4.213 2.302 1.00 98.00 80 VAL A O 1
ATOM 608 N N . LEU A 1 81 ? 1.397 4.839 1.741 1.00 97.62 81 LEU A N 1
ATOM 609 C CA . LEU A 1 81 ? 1.491 5.854 2.799 1.00 97.62 81 LEU A CA 1
ATOM 610 C C . LEU A 1 81 ? 0.532 7.025 2.553 1.00 97.62 81 LEU A C 1
ATOM 612 O O . LEU A 1 81 ? -0.081 7.546 3.488 1.00 97.62 81 LEU A O 1
ATOM 616 N N . LEU A 1 82 ? 0.336 7.409 1.290 1.00 97.31 82 LEU A N 1
ATOM 617 C CA . LEU A 1 82 ? -0.657 8.410 0.929 1.00 97.31 82 LEU A CA 1
ATOM 618 C C . LEU A 1 82 ? -2.077 7.940 1.257 1.00 97.31 82 LEU A C 1
ATOM 620 O O . LEU A 1 82 ? -2.830 8.688 1.877 1.00 97.31 82 LEU A O 1
ATOM 624 N N . TRP A 1 83 ? -2.431 6.699 0.922 1.00 98.06 83 TRP A N 1
ATOM 625 C CA . TRP A 1 83 ? -3.717 6.113 1.300 1.00 98.06 83 TRP A CA 1
ATOM 626 C 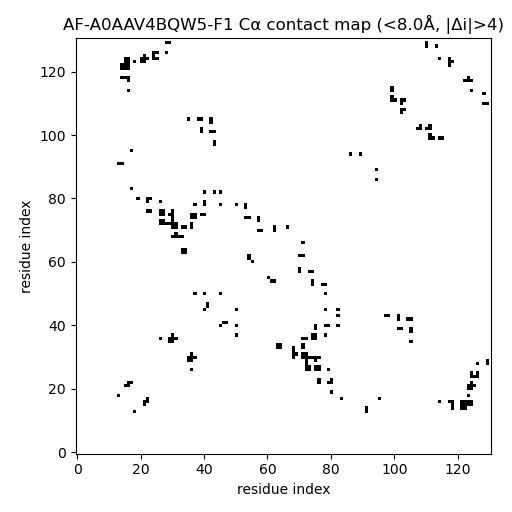C . TRP A 1 83 ? -3.922 6.102 2.819 1.00 98.06 83 TRP A C 1
ATOM 628 O O . TRP A 1 83 ? -5.004 6.461 3.296 1.00 98.06 83 TRP A O 1
ATOM 638 N N . LYS A 1 84 ? -2.886 5.763 3.601 1.00 96.88 84 LYS A N 1
ATOM 639 C CA . LYS A 1 84 ? -2.943 5.850 5.069 1.00 96.88 84 LYS A CA 1
ATOM 640 C C . LYS A 1 84 ? -3.326 7.261 5.525 1.00 96.88 84 LYS A C 1
ATOM 642 O O . LYS A 1 84 ? -4.215 7.400 6.363 1.00 96.88 84 LYS A O 1
ATOM 647 N N . ASN A 1 85 ? -2.728 8.290 4.930 1.00 96.81 85 ASN A N 1
ATOM 648 C CA . ASN A 1 85 ? -3.033 9.685 5.250 1.00 96.81 85 ASN A CA 1
ATOM 649 C C . ASN A 1 85 ? -4.435 10.114 4.789 1.00 96.81 85 ASN A C 1
ATOM 651 O O . ASN A 1 85 ? -5.147 10.777 5.543 1.00 96.81 85 ASN A O 1
ATOM 655 N N . MET A 1 86 ? -4.858 9.710 3.588 1.00 96.06 86 MET A N 1
ATOM 656 C CA . MET A 1 86 ? -6.195 9.995 3.047 1.00 96.06 86 MET A CA 1
ATOM 657 C C . MET A 1 86 ? -7.313 9.364 3.884 1.00 96.06 86 MET A C 1
ATOM 659 O O . MET A 1 86 ? -8.415 9.898 3.953 1.00 96.06 86 MET A O 1
ATOM 663 N N . THR A 1 87 ? -7.026 8.236 4.536 1.00 96.38 87 THR A N 1
ATOM 664 C CA . THR A 1 87 ? -7.995 7.475 5.332 1.00 96.38 87 THR A CA 1
ATOM 665 C C . THR A 1 87 ? -7.855 7.686 6.838 1.00 96.38 87 THR A C 1
ATOM 667 O O . THR A 1 87 ? -8.492 6.969 7.605 1.00 96.38 87 THR A O 1
ATOM 670 N N . LYS A 1 88 ? -7.073 8.672 7.297 1.00 94.31 88 LYS A N 1
ATOM 671 C CA . LYS A 1 88 ? -6.818 8.903 8.733 1.00 94.31 88 LYS A CA 1
ATOM 672 C C . LYS A 1 88 ? -8.095 9.085 9.572 1.00 94.31 88 LYS A C 1
ATOM 674 O O . LYS A 1 88 ? -8.143 8.635 10.712 1.00 94.31 88 LYS A O 1
ATOM 679 N N . ASP A 1 89 ? -9.130 9.683 8.981 1.00 94.00 89 ASP A N 1
ATOM 680 C CA . ASP A 1 89 ? -10.421 9.954 9.631 1.00 94.00 89 ASP A CA 1
ATOM 681 C C . ASP A 1 89 ? -11.430 8.799 9.443 1.00 94.00 89 ASP A C 1
ATOM 683 O O . ASP A 1 89 ? -12.518 8.794 10.019 1.00 94.00 89 ASP A O 1
ATOM 687 N N . THR A 1 90 ? -11.068 7.785 8.649 1.00 95.25 90 THR A N 1
ATOM 688 C CA . THR A 1 90 ? -11.859 6.564 8.450 1.00 95.25 90 THR A CA 1
ATOM 689 C C . THR A 1 90 ? -11.680 5.625 9.639 1.00 95.25 90 THR A C 1
ATOM 691 O O . THR A 1 90 ? -10.597 5.519 10.222 1.00 95.25 90 THR A O 1
ATOM 694 N N . LYS A 1 91 ? -12.729 4.879 10.005 1.00 94.94 91 LYS A N 1
ATOM 695 C CA . LYS A 1 91 ? -12.631 3.931 11.121 1.00 94.94 91 LYS A CA 1
ATOM 696 C C . LYS A 1 91 ? -11.556 2.889 10.827 1.00 94.94 91 LYS A C 1
ATOM 698 O O . LYS A 1 91 ? -11.545 2.275 9.766 1.00 94.94 91 LYS A O 1
ATOM 703 N N . THR A 1 92 ? -10.725 2.590 11.820 1.00 94.06 92 THR A N 1
ATOM 704 C CA . THR A 1 92 ? -9.657 1.582 11.730 1.00 94.06 92 THR A CA 1
ATOM 705 C C . THR A 1 92 ? -10.123 0.256 11.123 1.00 94.06 92 THR A C 1
ATOM 707 O O . THR A 1 92 ? -9.473 -0.276 10.231 1.00 94.06 92 THR A O 1
ATOM 710 N N . ARG A 1 93 ? -11.289 -0.253 11.546 1.00 94.38 93 ARG A N 1
ATOM 711 C CA . ARG A 1 93 ? -11.871 -1.496 11.011 1.00 94.38 93 ARG A CA 1
ATOM 712 C C . ARG A 1 93 ? -12.162 -1.414 9.509 1.00 94.38 93 ARG A C 1
ATOM 714 O O . ARG A 1 93 ? -12.013 -2.408 8.811 1.00 94.38 93 ARG A O 1
ATOM 721 N N . GLU A 1 94 ? -12.605 -0.258 9.026 1.00 96.19 94 GLU A N 1
ATOM 722 C CA . GLU A 1 94 ? -12.880 -0.025 7.605 1.00 96.19 94 GLU A CA 1
ATOM 723 C C . GLU A 1 94 ? -11.567 0.078 6.814 1.00 96.19 94 GLU A C 1
ATOM 725 O O . GLU A 1 94 ? -11.464 -0.535 5.756 1.00 96.19 94 GLU A O 1
ATOM 730 N N . ARG A 1 95 ? -10.532 0.734 7.368 1.00 97.06 95 ARG A N 1
ATOM 731 C CA . ARG A 1 95 ? -9.179 0.792 6.773 1.00 97.06 95 ARG A CA 1
ATOM 732 C C . ARG A 1 95 ? -8.582 -0.606 6.586 1.00 97.06 95 ARG A C 1
ATOM 734 O O . ARG A 1 95 ? -8.165 -0.950 5.486 1.00 97.06 95 ARG A O 1
ATOM 741 N N . VAL A 1 96 ? -8.609 -1.428 7.639 1.00 97.44 96 VAL A N 1
ATOM 742 C CA . VAL A 1 96 ? -8.123 -2.821 7.608 1.00 97.44 96 VAL A CA 1
ATOM 743 C C . VAL A 1 96 ? -8.879 -3.643 6.564 1.00 97.44 96 VAL A C 1
ATOM 745 O O . VAL A 1 96 ? -8.251 -4.283 5.728 1.00 97.44 96 VAL A O 1
ATOM 748 N N . LYS A 1 97 ? -10.218 -3.585 6.559 1.00 97.69 97 LYS A N 1
ATOM 749 C CA . LYS A 1 97 ? -11.041 -4.300 5.568 1.00 97.69 97 LYS A CA 1
ATOM 750 C C . LYS A 1 97 ? -10.782 -3.843 4.135 1.00 97.69 97 LYS A C 1
ATOM 752 O O . LYS A 1 97 ? -10.802 -4.657 3.224 1.00 97.69 97 LYS A O 1
ATOM 757 N N . SER A 1 98 ? -10.566 -2.546 3.920 1.00 97.75 98 SER A N 1
ATOM 758 C CA . SER A 1 98 ? -10.271 -2.022 2.586 1.00 97.75 98 SER A CA 1
ATOM 759 C C . SER A 1 98 ? -8.939 -2.549 2.062 1.00 97.75 98 SER A C 1
ATOM 761 O O . SER A 1 98 ? -8.855 -2.879 0.883 1.00 97.75 98 SER A O 1
ATOM 763 N N . LEU A 1 99 ? -7.918 -2.634 2.920 1.00 98.00 99 LEU A N 1
ATOM 764 C CA . LEU A 1 99 ? -6.606 -3.148 2.540 1.00 98.00 99 LEU A CA 1
ATOM 765 C C . LEU A 1 99 ? -6.636 -4.662 2.307 1.00 98.00 99 LEU A C 1
ATOM 767 O O . LEU A 1 99 ? -6.130 -5.125 1.292 1.00 98.00 99 LEU A O 1
ATOM 771 N N . GLU A 1 100 ? -7.302 -5.414 3.185 1.00 98.38 100 GLU A N 1
ATOM 772 C CA . GLU A 1 100 ? -7.534 -6.853 3.012 1.00 98.38 100 GLU A CA 1
ATOM 773 C C . GLU A 1 100 ? -8.250 -7.156 1.694 1.00 98.38 100 GLU A C 1
ATOM 775 O O . GLU A 1 100 ? -7.757 -7.953 0.895 1.00 98.38 100 GLU A O 1
ATOM 780 N N . LYS A 1 101 ? -9.356 -6.457 1.417 1.00 98.38 101 LYS A N 1
ATOM 781 C CA . LYS A 1 101 ? -10.066 -6.595 0.147 1.00 98.38 101 LYS A CA 1
ATOM 782 C C . LYS A 1 101 ? -9.150 -6.275 -1.033 1.00 98.38 101 LYS A C 1
ATOM 784 O O . LYS A 1 101 ? -9.068 -7.073 -1.957 1.00 98.38 101 LYS A O 1
ATOM 789 N N . ALA A 1 102 ? -8.446 -5.144 -1.003 1.00 98.31 102 ALA A N 1
ATOM 790 C CA . ALA A 1 102 ? -7.578 -4.739 -2.105 1.00 98.31 102 ALA A CA 1
ATOM 791 C C . ALA A 1 102 ? -6.471 -5.772 -2.385 1.00 98.31 102 ALA A C 1
ATOM 793 O O . ALA A 1 102 ? -6.206 -6.068 -3.546 1.00 98.31 102 ALA A O 1
ATOM 794 N N . LEU A 1 103 ? -5.885 -6.383 -1.347 1.00 98.19 103 LEU A N 1
ATOM 795 C CA . LEU A 1 103 ? -4.907 -7.466 -1.497 1.00 98.19 103 LEU A CA 1
ATOM 796 C C . LEU A 1 103 ? -5.501 -8.699 -2.192 1.00 98.19 103 LEU A C 1
ATOM 798 O O . LEU A 1 103 ? -4.857 -9.291 -3.058 1.00 98.19 103 LEU A O 1
ATOM 802 N N . ARG A 1 104 ? -6.747 -9.070 -1.878 1.00 98.31 104 ARG A N 1
ATOM 803 C CA . ARG A 1 104 ? -7.422 -10.169 -2.586 1.00 98.31 104 ARG A CA 1
ATOM 804 C C . ARG A 1 104 ? -7.679 -9.836 -4.052 1.00 98.31 104 ARG A C 1
ATOM 806 O O . ARG A 1 104 ? -7.407 -10.670 -4.909 1.00 98.31 104 ARG A O 1
ATOM 813 N N . GLU A 1 105 ? -8.156 -8.627 -4.336 1.00 98.19 105 GLU A N 1
ATOM 814 C CA . GLU A 1 105 ? -8.520 -8.195 -5.694 1.00 98.19 105 GLU A CA 1
ATOM 815 C C . GLU A 1 105 ? -7.306 -8.116 -6.636 1.00 98.19 105 GLU A C 1
ATOM 817 O O . GLU A 1 105 ? -7.420 -8.429 -7.818 1.00 98.19 105 GLU A O 1
ATOM 822 N N . ILE A 1 106 ? -6.111 -7.804 -6.119 1.00 97.19 106 ILE A N 1
ATOM 823 C CA . ILE A 1 106 ? -4.868 -7.870 -6.912 1.00 97.19 106 ILE A CA 1
ATOM 824 C C . ILE A 1 106 ? -4.330 -9.301 -7.091 1.00 97.19 106 ILE A C 1
ATOM 826 O O . ILE A 1 106 ? -3.230 -9.491 -7.619 1.00 97.19 106 ILE A O 1
ATOM 830 N N . GLY A 1 107 ? -5.070 -10.322 -6.651 1.00 95.94 107 GLY A N 1
ATOM 831 C CA . GLY A 1 107 ? -4.669 -11.725 -6.743 1.00 95.94 107 GLY A CA 1
ATOM 832 C C . GLY A 1 107 ? -3.637 -12.138 -5.693 1.00 95.94 107 GLY A C 1
ATOM 833 O O . GLY A 1 107 ? -2.789 -12.982 -5.979 1.00 95.94 107 GLY A O 1
ATOM 834 N N . LYS A 1 108 ? -3.672 -11.540 -4.493 1.00 96.25 108 LYS A N 1
ATOM 835 C CA . LYS A 1 108 ? -2.800 -11.889 -3.355 1.00 96.25 108 LYS A CA 1
ATOM 836 C C . LYS A 1 108 ? -3.602 -12.341 -2.117 1.00 96.25 108 LYS A C 1
ATOM 838 O O . LYS A 1 108 ? -3.472 -11.730 -1.054 1.00 96.25 108 LYS A O 1
ATOM 843 N N . PRO A 1 109 ? -4.431 -13.401 -2.221 1.00 97.00 109 PRO A N 1
ATOM 844 C CA . PRO A 1 109 ? -5.238 -13.884 -1.099 1.00 97.00 109 PRO A CA 1
ATOM 845 C C . PRO A 1 109 ? -4.392 -14.360 0.092 1.00 97.00 109 PRO A C 1
ATOM 847 O O . PRO A 1 109 ? -4.732 -14.020 1.218 1.00 97.00 109 PRO A O 1
ATOM 850 N N . ASP A 1 110 ? -3.258 -15.025 -0.142 1.00 96.00 110 ASP A N 1
ATOM 851 C CA . ASP A 1 110 ? -2.390 -15.535 0.935 1.00 96.00 110 ASP A CA 1
ATOM 852 C C . ASP A 1 110 ? -1.763 -14.401 1.767 1.00 96.00 110 ASP A C 1
ATOM 854 O O . ASP A 1 110 ? -1.640 -14.478 2.993 1.00 96.00 110 ASP A O 1
ATOM 858 N N . ILE A 1 111 ? -1.422 -13.290 1.102 1.00 96.69 111 ILE A N 1
ATOM 859 C CA . ILE A 1 111 ? -0.927 -12.071 1.756 1.00 96.69 111 ILE A CA 1
ATOM 860 C C . ILE A 1 111 ? -2.061 -11.405 2.540 1.00 96.69 111 ILE A C 1
ATOM 862 O O . ILE A 1 111 ? -1.832 -10.906 3.640 1.00 96.69 111 ILE A O 1
ATOM 866 N N . ALA A 1 112 ? -3.285 -11.404 2.000 1.00 97.69 112 ALA A N 1
ATOM 867 C CA . ALA A 1 112 ? -4.461 -10.876 2.685 1.00 97.69 112 ALA A CA 1
ATOM 868 C C . ALA A 1 112 ? -4.787 -11.672 3.962 1.00 97.69 112 ALA A C 1
ATOM 870 O O . ALA A 1 112 ? -5.067 -11.074 5.002 1.00 97.69 112 ALA A O 1
ATOM 871 N N . ASP A 1 113 ? -4.696 -13.002 3.904 1.00 97.44 113 ASP A N 1
ATOM 872 C CA . ASP A 1 113 ? -4.903 -13.886 5.053 1.00 97.44 113 ASP A CA 1
ATOM 873 C C . ASP A 1 113 ? -3.826 -13.647 6.120 1.00 97.44 113 ASP A C 1
ATOM 875 O O . ASP A 1 113 ? -4.152 -13.373 7.278 1.00 97.44 113 ASP A O 1
ATOM 879 N N . SER A 1 114 ? -2.555 -13.608 5.706 1.00 96.94 114 SER A N 1
ATOM 880 C CA . SER A 1 114 ? -1.425 -13.291 6.589 1.00 96.94 114 SER A CA 1
ATOM 881 C C . SER A 1 114 ? -1.562 -11.894 7.222 1.00 96.94 114 SER A C 1
ATOM 883 O O . SER A 1 114 ? -1.293 -11.707 8.408 1.00 96.94 114 SER A O 1
ATOM 885 N N . PHE A 1 115 ? -2.015 -10.888 6.463 1.00 97.50 115 PHE A N 1
ATOM 886 C CA . PHE A 1 115 ? -2.270 -9.531 6.965 1.00 97.50 115 PHE A CA 1
ATOM 887 C C . PHE A 1 115 ? -3.351 -9.526 8.053 1.00 97.50 115 PHE A C 1
ATOM 889 O O . PHE A 1 115 ? -3.198 -8.869 9.088 1.00 97.50 115 PHE A O 1
ATOM 896 N N . MET A 1 116 ? -4.435 -10.276 7.846 1.00 97.88 116 MET A N 1
ATOM 897 C CA . MET A 1 116 ? -5.518 -10.383 8.821 1.00 97.88 116 MET A CA 1
ATOM 898 C C . MET A 1 116 ? -5.104 -11.141 10.076 1.00 97.88 116 MET A C 1
ATOM 900 O O . MET A 1 116 ? -5.483 -10.728 11.171 1.00 97.88 116 MET A O 1
ATOM 904 N N . GLU A 1 117 ? -4.308 -12.198 9.941 1.00 96.75 117 GLU A N 1
ATOM 905 C CA . GLU A 1 117 ? -3.731 -12.906 11.081 1.00 96.75 117 GLU A CA 1
ATOM 906 C C . GLU A 1 117 ? -2.861 -11.962 11.924 1.00 96.75 117 GLU A C 1
ATOM 908 O O . GLU A 1 117 ? -3.059 -11.843 13.135 1.00 96.75 117 GLU A O 1
ATOM 913 N N . ARG A 1 118 ? -1.953 -11.206 11.293 1.00 96.38 118 ARG A N 1
ATOM 914 C CA . ARG A 1 118 ? -1.123 -10.208 11.991 1.00 96.38 118 ARG A CA 1
ATOM 915 C C . ARG A 1 118 ? -1.971 -9.136 12.669 1.00 96.38 118 ARG A C 1
ATOM 917 O O . ARG A 1 118 ? -1.691 -8.762 13.807 1.00 96.38 118 ARG A O 1
ATOM 924 N N . HIS A 1 119 ? -3.045 -8.687 12.019 1.00 96.12 119 HIS A N 1
ATOM 925 C CA . HIS A 1 119 ? -3.970 -7.723 12.607 1.00 96.12 119 HIS A CA 1
ATOM 926 C C . HIS A 1 119 ? -4.661 -8.271 13.861 1.00 96.12 119 HIS A C 1
ATOM 928 O O . HIS A 1 119 ? -4.718 -7.576 14.876 1.00 96.12 119 HIS A O 1
ATOM 934 N N . GLN A 1 120 ? -5.167 -9.507 13.804 1.00 95.19 120 GLN A N 1
ATOM 935 C CA . GLN A 1 120 ? -5.847 -10.161 14.927 1.00 95.19 120 GLN A CA 1
ATOM 936 C C . GLN A 1 120 ? -4.919 -10.354 16.131 1.00 95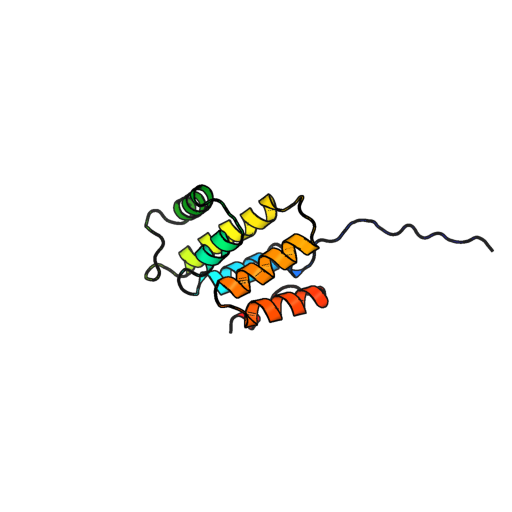.19 120 GLN A C 1
ATOM 938 O O . GLN A 1 120 ? -5.359 -10.211 17.269 1.00 95.19 120 GLN A O 1
ATOM 943 N N . ASN A 1 121 ? -3.637 -10.608 15.871 1.00 95.19 121 ASN A N 1
ATOM 944 C CA . ASN A 1 121 ? -2.608 -10.773 16.896 1.00 95.19 121 ASN A CA 1
ATOM 945 C C . ASN A 1 121 ? -1.940 -9.451 17.325 1.00 95.19 121 ASN A C 1
ATOM 947 O O . ASN A 1 121 ? -1.045 -9.469 18.166 1.00 95.19 121 ASN A O 1
ATOM 951 N N . ASN A 1 122 ? -2.358 -8.307 16.767 1.00 92.88 122 ASN A N 1
ATOM 952 C CA . ASN A 1 122 ? -1.729 -6.997 16.970 1.00 92.88 122 ASN A CA 1
ATOM 953 C C . ASN A 1 122 ? -0.198 -7.034 16.776 1.00 92.88 122 ASN A C 1
ATOM 955 O O . ASN A 1 122 ? 0.562 -6.559 17.619 1.00 92.88 122 ASN A O 1
ATOM 959 N N . MET A 1 123 ? 0.239 -7.632 15.669 1.00 93.88 123 MET A N 1
ATOM 960 C CA . MET A 1 123 ? 1.642 -7.749 15.274 1.00 93.88 123 MET A CA 1
ATOM 961 C C . MET A 1 123 ? 1.939 -6.876 14.057 1.00 93.88 123 MET A C 1
ATOM 963 O O . MET A 1 123 ? 1.070 -6.653 13.212 1.00 93.88 123 MET A O 1
ATOM 967 N N . GLU A 1 124 ? 3.187 -6.430 13.937 1.00 95.12 124 GLU A N 1
ATOM 968 C CA . GLU A 1 124 ? 3.673 -5.821 12.702 1.00 95.12 124 GLU A CA 1
ATOM 969 C C . GLU A 1 124 ? 3.767 -6.857 11.571 1.00 95.12 124 GLU A C 1
ATOM 971 O O . GLU A 1 124 ? 3.887 -8.074 11.793 1.00 95.12 124 GLU A O 1
ATOM 976 N N . LEU A 1 125 ? 3.712 -6.358 10.338 1.00 95.56 125 LEU A N 1
ATOM 977 C CA . LEU A 1 125 ? 3.980 -7.164 9.151 1.00 95.56 125 LEU A CA 1
ATOM 978 C C . LEU A 1 125 ? 5.472 -7.507 9.086 1.00 95.56 125 LEU A C 1
ATOM 980 O O . LEU A 1 125 ? 6.317 -6.740 9.541 1.00 95.56 125 LEU A O 1
ATOM 984 N N . SER A 1 126 ? 5.808 -8.658 8.506 1.00 92.38 126 SER A N 1
ATOM 985 C CA . SER A 1 126 ? 7.196 -9.070 8.275 1.00 92.38 126 SER A CA 1
ATOM 986 C C . SER A 1 126 ? 7.414 -9.447 6.812 1.00 92.38 126 SER A C 1
ATOM 988 O O . SER A 1 126 ? 6.478 -9.804 6.098 1.00 92.38 126 SER A O 1
ATOM 990 N N . GLY A 1 127 ? 8.667 -9.361 6.353 1.00 89.12 127 GLY A N 1
ATOM 991 C CA . GLY A 1 127 ? 9.033 -9.698 4.971 1.00 89.12 127 GLY A CA 1
ATOM 992 C C . GLY A 1 127 ? 8.763 -11.159 4.595 1.00 89.12 127 GLY A C 1
ATOM 993 O O . GLY A 1 127 ? 8.600 -11.461 3.420 1.00 89.12 127 GLY A O 1
ATOM 994 N N . GLU A 1 128 ? 8.644 -12.045 5.586 1.00 89.19 128 GLU A N 1
ATOM 995 C CA . GLU A 1 128 ? 8.331 -13.469 5.404 1.00 89.19 128 GLU A CA 1
ATOM 996 C C . GLU A 1 128 ? 6.976 -13.710 4.732 1.00 89.19 128 GLU A C 1
ATOM 998 O O . GLU A 1 128 ? 6.773 -14.750 4.122 1.00 89.19 128 GLU A O 1
ATOM 1003 N N . MET A 1 129 ? 6.067 -12.733 4.788 1.00 90.69 129 MET A N 1
ATOM 1004 C CA . MET A 1 129 ? 4.766 -12.801 4.118 1.00 90.69 129 MET A CA 1
ATOM 1005 C C . MET A 1 129 ? 4.858 -12.757 2.580 1.00 90.69 129 MET A C 1
ATOM 1007 O O . MET A 1 129 ? 3.839 -12.897 1.908 1.00 90.69 129 MET A O 1
ATOM 1011 N N . PHE A 1 130 ? 6.045 -12.490 2.027 1.00 86.88 130 PHE A N 1
ATOM 1012 C CA . PHE A 1 130 ? 6.282 -12.293 0.592 1.00 86.88 130 PHE A CA 1
ATOM 1013 C C . PHE A 1 130 ? 7.346 -13.247 0.023 1.00 86.88 130 PHE A C 1
ATOM 1015 O O . PHE A 1 130 ? 7.844 -12.986 -1.075 1.00 86.88 130 PHE A O 1
ATOM 1022 N N . LEU A 1 131 ? 7.730 -14.279 0.786 1.00 72.06 131 LEU A N 1
ATOM 1023 C CA . LEU A 1 131 ? 8.690 -15.316 0.387 1.00 72.06 131 LEU A CA 1
ATOM 1024 C C . LEU A 1 131 ? 8.059 -16.398 -0.496 1.00 72.06 131 LEU A C 1
ATOM 1026 O O . LEU A 1 131 ? 6.841 -16.645 -0.358 1.00 72.06 131 LEU A O 1
#